Protein AF-A4FEB6-F1 (afdb_monomer)

Secondary structure (DSSP, 8-state):
-------------TTS---HHHHHHHHHHHHHHHTT--HHHHHHHHHHHHHHHTTSSSSS--GGGSTT-

Structure (mmCIF, N/CA/C/O backbone):
data_AF-A4FEB6-F1
#
_entry.id   AF-A4FEB6-F1
#
loop_
_atom_site.group_PDB
_atom_site.id
_atom_site.type_symbol
_atom_site.label_atom_id
_atom_site.label_alt_id
_atom_site.label_comp_id
_atom_site.label_asym_id
_atom_site.label_entity_id
_atom_site.label_seq_id
_atom_site.pdbx_PDB_ins_code
_atom_site.Cartn_x
_atom_site.Cartn_y
_atom_site.Cartn_z
_atom_site.occupancy
_atom_site.B_iso_or_equiv
_atom_site.auth_seq_id
_atom_site.auth_comp_id
_atom_site.auth_asym_id
_atom_site.auth_atom_id
_atom_site.pdbx_PDB_model_num
ATOM 1 N N . MET A 1 1 ? 3.324 -29.967 -27.278 1.00 38.94 1 MET A N 1
ATOM 2 C CA . MET A 1 1 ? 3.004 -28.754 -28.062 1.00 38.94 1 MET A CA 1
ATOM 3 C C . MET A 1 1 ? 2.266 -27.792 -27.136 1.00 38.94 1 MET A C 1
ATOM 5 O O . MET A 1 1 ? 1.053 -27.873 -27.023 1.00 38.94 1 MET A O 1
ATOM 9 N N . LEU A 1 2 ? 3.007 -26.987 -26.369 1.00 39.88 2 LEU A N 1
ATOM 10 C CA . LEU A 1 2 ? 2.457 -26.018 -25.412 1.00 39.88 2 LEU A CA 1
ATOM 11 C C . LEU A 1 2 ? 2.457 -24.643 -26.089 1.00 39.88 2 LEU A C 1
ATOM 13 O O . LEU A 1 2 ? 3.480 -24.232 -26.629 1.00 39.88 2 LEU A O 1
ATOM 17 N N . ARG A 1 3 ? 1.295 -23.984 -26.134 1.00 36.53 3 ARG A N 1
ATOM 18 C CA . ARG A 1 3 ? 1.137 -22.651 -26.726 1.00 36.53 3 ARG A CA 1
ATOM 19 C C . ARG A 1 3 ? 1.668 -21.598 -25.753 1.00 36.53 3 ARG A C 1
ATOM 21 O O . ARG A 1 3 ? 1.204 -21.519 -24.621 1.00 36.53 3 ARG A O 1
ATOM 28 N N . GLU A 1 4 ? 2.627 -20.811 -26.228 1.00 39.19 4 GLU A N 1
ATOM 29 C CA . GLU A 1 4 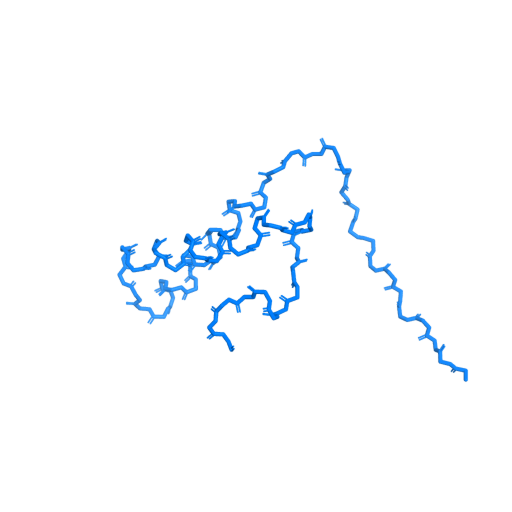? 3.117 -19.575 -25.615 1.00 39.19 4 GLU A CA 1
ATOM 30 C C . GLU A 1 4 ? 1.925 -18.622 -25.412 1.00 39.19 4 GLU A C 1
ATOM 32 O O . GLU A 1 4 ? 1.281 -18.203 -26.378 1.00 39.19 4 GLU A O 1
ATOM 37 N N . VAL A 1 5 ? 1.581 -18.325 -24.157 1.00 52.22 5 VAL A N 1
ATOM 38 C CA . VAL A 1 5 ? 0.593 -17.291 -23.829 1.00 52.22 5 VAL A CA 1
ATOM 39 C C . VAL A 1 5 ? 1.243 -15.941 -24.111 1.00 52.22 5 VAL A C 1
ATOM 41 O O . VAL A 1 5 ? 2.346 -15.655 -23.647 1.00 52.22 5 VAL A O 1
ATOM 44 N N . GLY A 1 6 ? 0.572 -15.154 -24.951 1.00 36.09 6 GLY A N 1
ATOM 45 C CA . GLY A 1 6 ? 1.098 -13.940 -25.551 1.00 36.09 6 GLY A CA 1
ATOM 46 C C . GLY A 1 6 ? 1.598 -12.923 -24.530 1.00 36.09 6 GLY A C 1
ATOM 47 O O . GLY A 1 6 ? 0.936 -12.627 -23.537 1.00 36.09 6 GLY A O 1
ATOM 48 N N . ARG A 1 7 ? 2.765 -12.348 -24.840 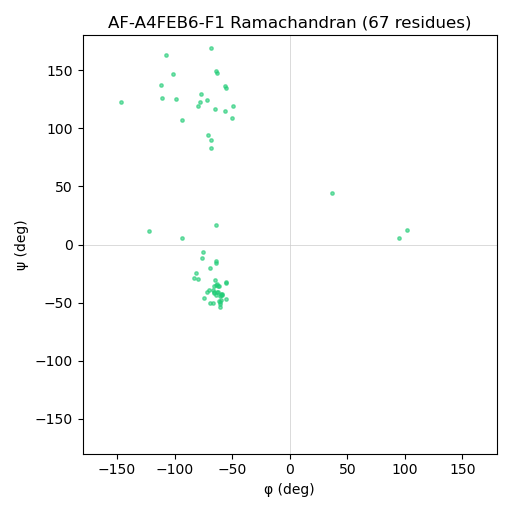1.00 47.91 7 ARG A N 1
ATOM 49 C CA . ARG A 1 7 ? 3.242 -11.082 -24.278 1.00 47.91 7 ARG A CA 1
ATOM 50 C C . ARG A 1 7 ? 2.132 -10.045 -24.425 1.00 47.91 7 ARG A C 1
ATOM 52 O O . ARG A 1 7 ? 1.845 -9.604 -25.537 1.00 47.91 7 ARG A O 1
ATOM 59 N N . SER A 1 8 ? 1.519 -9.673 -23.306 1.00 41.84 8 SER A N 1
ATOM 60 C CA . SER A 1 8 ? 0.607 -8.540 -23.262 1.00 41.84 8 SER A CA 1
ATOM 61 C C . SER A 1 8 ? 1.418 -7.282 -23.555 1.00 41.84 8 SER A C 1
ATOM 63 O O . SER A 1 8 ? 2.374 -6.956 -22.849 1.00 41.84 8 SER A O 1
ATOM 65 N N . SER A 1 9 ? 1.081 -6.621 -24.656 1.00 41.72 9 SER A N 1
ATOM 66 C CA . SER A 1 9 ? 1.644 -5.345 -25.062 1.00 41.72 9 SER A CA 1
ATOM 67 C C . SER A 1 9 ? 1.181 -4.265 -24.086 1.00 41.72 9 SER A C 1
ATOM 69 O O . SER A 1 9 ? 0.152 -3.625 -24.300 1.00 41.72 9 SER A O 1
ATOM 71 N N . ALA A 1 10 ? 1.948 -4.047 -23.019 1.00 48.47 10 ALA A N 1
ATOM 72 C CA . ALA A 1 10 ? 1.935 -2.778 -22.306 1.00 48.47 10 ALA A CA 1
ATOM 73 C C . ALA A 1 10 ? 2.549 -1.726 -23.242 1.00 48.47 10 ALA A C 1
ATOM 75 O O . ALA A 1 10 ? 3.752 -1.475 -23.244 1.00 48.47 10 ALA A O 1
ATOM 76 N N 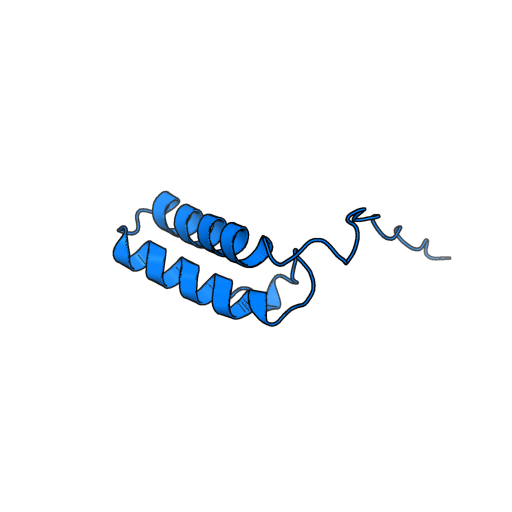. GLY A 1 11 ? 1.713 -1.193 -24.133 1.00 39.59 11 GLY A N 1
ATOM 77 C CA . GLY A 1 11 ? 2.044 -0.067 -24.989 1.00 39.59 11 GLY A CA 1
ATOM 78 C C . GLY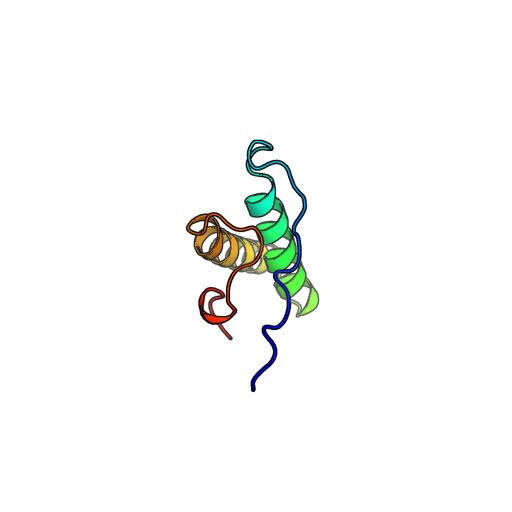 A 1 11 ? 2.121 1.201 -24.150 1.00 39.59 11 GLY A C 1
ATOM 79 O O . GLY A 1 11 ? 1.109 1.851 -23.913 1.00 39.59 11 GLY A O 1
ATOM 80 N N . GLY A 1 12 ? 3.327 1.542 -23.716 1.00 40.31 12 GLY A N 1
ATOM 81 C CA . GLY A 1 12 ? 3.686 2.852 -23.192 1.00 40.31 12 GLY A CA 1
ATOM 82 C C . GLY A 1 12 ? 5.129 3.126 -23.589 1.00 40.31 12 GLY A C 1
ATOM 83 O O . GLY A 1 12 ? 6.003 2.307 -23.315 1.00 40.31 12 GLY A O 1
ATOM 84 N N . ASP A 1 13 ? 5.371 4.229 -24.299 1.00 41.44 13 ASP A N 1
ATOM 85 C CA . ASP A 1 13 ? 6.714 4.680 -24.670 1.00 41.44 13 ASP A CA 1
ATOM 86 C C . ASP A 1 13 ? 7.609 4.678 -23.424 1.00 41.44 13 ASP A C 1
ATOM 88 O O . ASP A 1 13 ? 7.342 5.387 -22.452 1.00 41.44 13 ASP A O 1
ATOM 92 N N . ALA A 1 14 ? 8.684 3.888 -23.464 1.00 46.25 14 ALA A N 1
ATOM 93 C CA . ALA A 1 14 ? 9.675 3.726 -22.399 1.00 46.25 14 ALA A CA 1
ATOM 94 C C . ALA A 1 14 ? 10.466 5.020 -22.079 1.00 46.25 14 ALA A C 1
ATOM 96 O O . ALA A 1 14 ? 11.525 4.971 -21.455 1.00 46.25 14 ALA A O 1
ATOM 97 N N . ARG A 1 15 ? 9.970 6.183 -22.518 1.00 42.94 15 ARG A N 1
ATOM 98 C CA . ARG A 1 15 ? 10.520 7.527 -22.310 1.00 42.94 15 ARG A CA 1
ATOM 99 C C . ARG A 1 15 ? 9.543 8.495 -21.618 1.00 42.94 15 ARG A C 1
ATOM 101 O O . ARG A 1 15 ? 9.836 9.685 -21.538 1.00 42.94 15 ARG A O 1
ATOM 108 N N . GLY A 1 16 ? 8.421 8.010 -21.073 1.00 42.16 16 GLY A N 1
ATOM 109 C CA . GLY A 1 16 ? 7.521 8.775 -20.196 1.00 42.16 16 GLY A CA 1
ATOM 110 C C . GLY A 1 16 ? 7.859 8.577 -18.713 1.00 42.16 16 GLY A C 1
ATOM 111 O O . GLY A 1 16 ? 7.617 7.510 -18.157 1.00 42.16 16 GLY A O 1
ATOM 112 N N . GLY A 1 17 ? 8.443 9.587 -18.067 1.00 49.31 17 GLY A N 1
ATOM 113 C CA . GLY A 1 17 ? 8.958 9.511 -16.695 1.00 49.31 17 GLY A CA 1
ATOM 114 C C . GLY A 1 17 ? 7.956 9.047 -15.616 1.00 49.31 17 GLY A C 1
ATOM 115 O O . GLY A 1 17 ? 6.820 9.504 -15.555 1.00 49.31 17 GLY A O 1
ATOM 116 N N . LEU A 1 18 ? 8.430 8.136 -14.757 1.00 54.91 18 LEU A N 1
ATOM 117 C CA . LEU A 1 18 ? 8.239 8.033 -13.294 1.00 54.91 18 LEU A CA 1
ATOM 118 C C . LEU A 1 18 ? 6.879 8.424 -12.654 1.00 54.91 18 LEU A C 1
ATOM 120 O O . LEU A 1 18 ? 6.876 9.059 -11.601 1.00 54.91 18 LEU A O 1
ATOM 124 N N . HIS A 1 19 ? 5.729 8.021 -13.199 1.00 60.34 19 HIS A N 1
ATOM 125 C CA . HIS A 1 19 ? 4.422 8.216 -12.531 1.00 60.34 19 HIS A CA 1
ATOM 126 C C . HIS A 1 19 ? 4.091 7.120 -11.500 1.00 60.34 19 HIS A C 1
ATOM 128 O O . HIS A 1 19 ? 3.505 7.407 -10.452 1.00 60.34 19 HIS A O 1
ATOM 134 N N . TRP A 1 20 ? 4.612 5.910 -11.716 1.00 77.19 20 TRP A N 1
ATOM 135 C CA . TRP A 1 20 ? 4.319 4.707 -10.925 1.00 77.19 20 TRP A CA 1
ATOM 136 C C . TRP A 1 20 ? 4.549 4.800 -9.407 1.00 77.19 20 TRP A C 1
ATOM 138 O O . TRP A 1 20 ? 3.770 4.199 -8.665 1.00 77.19 20 TRP A O 1
ATOM 148 N N . PRO A 1 21 ? 5.530 5.566 -8.881 1.00 84.94 21 PRO A N 1
ATOM 149 C CA . PRO A 1 21 ? 5.666 5.734 -7.434 1.00 84.94 21 PRO A CA 1
ATOM 150 C C . PRO A 1 21 ? 4.437 6.384 -6.781 1.00 84.94 21 PRO A C 1
ATOM 152 O O . PRO A 1 21 ? 4.072 6.024 -5.663 1.00 84.94 21 PRO A O 1
ATOM 155 N N . GLY A 1 22 ? 3.781 7.321 -7.473 1.0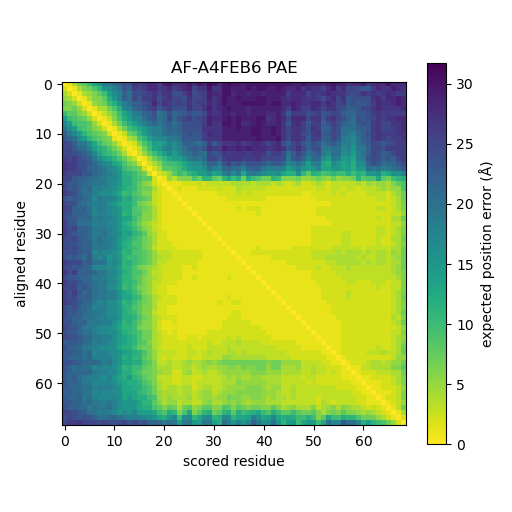0 90.69 22 GLY A N 1
ATOM 156 C CA . GLY A 1 22 ? 2.569 7.972 -6.976 1.00 90.69 22 GLY A CA 1
ATOM 157 C C . GLY A 1 22 ? 1.365 7.032 -6.985 1.00 90.69 22 GLY A C 1
ATOM 158 O O . GLY A 1 22 ? 0.602 6.992 -6.020 1.00 90.69 22 GLY A O 1
ATOM 159 N N . GLU A 1 23 ? 1.218 6.227 -8.037 1.00 92.00 23 GLU A N 1
ATOM 160 C CA . GLU A 1 23 ? 0.156 5.219 -8.127 1.00 92.00 23 GLU A CA 1
ATOM 161 C C . GLU A 1 23 ? 0.325 4.120 -7.073 1.00 92.00 23 GLU A C 1
ATOM 163 O O . GLU A 1 23 ? -0.648 3.761 -6.410 1.00 92.00 23 GLU A O 1
ATOM 168 N N . ALA A 1 24 ? 1.557 3.659 -6.834 1.00 92.38 24 ALA A N 1
ATOM 169 C CA . ALA A 1 24 ? 1.861 2.710 -5.765 1.00 92.38 24 ALA A CA 1
ATOM 170 C C . ALA A 1 24 ? 1.563 3.284 -4.373 1.00 92.38 24 ALA A C 1
ATOM 172 O O . ALA A 1 24 ? 0.988 2.594 -3.527 1.00 92.38 24 ALA A O 1
ATOM 173 N N . PHE A 1 25 ? 1.894 4.558 -4.140 1.00 95.25 25 PHE A N 1
ATOM 174 C CA . PHE A 1 25 ? 1.547 5.232 -2.894 1.00 95.25 25 PHE A CA 1
ATOM 175 C C . PHE A 1 25 ? 0.028 5.293 -2.706 1.00 95.25 25 PHE A C 1
ATOM 177 O O . PHE A 1 25 ? -0.476 4.905 -1.653 1.00 95.25 25 PHE A O 1
ATOM 184 N N . ASN A 1 26 ? -0.712 5.725 -3.730 1.00 95.94 26 ASN A N 1
ATOM 185 C CA . ASN A 1 26 ? -2.171 5.799 -3.677 1.00 95.94 26 ASN A CA 1
ATOM 186 C C . ASN A 1 26 ? -2.799 4.423 -3.426 1.00 95.94 26 ASN A C 1
ATOM 188 O O . ASN A 1 26 ? -3.695 4.313 -2.591 1.00 95.94 26 ASN A O 1
ATOM 192 N N . ALA A 1 27 ? -2.301 3.375 -4.087 1.00 94.00 27 ALA A N 1
ATOM 193 C CA . ALA A 1 27 ? -2.764 2.007 -3.886 1.00 94.00 27 ALA A CA 1
ATOM 194 C C . ALA A 1 27 ? -2.547 1.542 -2.438 1.00 94.00 27 ALA A C 1
ATOM 196 O O . ALA A 1 27 ? -3.497 1.111 -1.786 1.00 94.00 27 ALA A O 1
ATOM 197 N N . GLY A 1 28 ? -1.332 1.695 -1.899 1.00 95.12 28 GLY A N 1
ATOM 198 C CA . GLY A 1 28 ? -1.025 1.295 -0.523 1.00 95.12 28 GLY A CA 1
ATOM 199 C C . GLY A 1 28 ? -1.775 2.122 0.526 1.00 95.12 28 GLY A C 1
ATOM 200 O O . GLY A 1 28 ? -2.220 1.585 1.540 1.00 95.12 28 GLY A O 1
ATOM 201 N N . TYR A 1 29 ? -1.974 3.417 0.267 1.00 98.00 29 TYR A N 1
ATOM 202 C CA . TYR A 1 29 ? -2.732 4.300 1.152 1.00 98.00 29 TYR A CA 1
ATOM 203 C C . TYR A 1 29 ? -4.206 3.902 1.188 1.00 98.00 29 TYR A C 1
ATOM 205 O O . TYR A 1 29 ? -4.778 3.728 2.263 1.00 98.00 29 TYR A O 1
ATOM 213 N N . LEU A 1 30 ? -4.825 3.727 0.017 1.00 98.00 30 LEU A N 1
ATOM 214 C CA . LEU A 1 30 ? -6.231 3.351 -0.084 1.00 98.00 30 LEU A CA 1
ATOM 215 C C . LEU A 1 30 ? -6.476 1.951 0.474 1.00 98.00 30 LEU A C 1
ATOM 217 O O . LEU A 1 30 ? -7.430 1.789 1.226 1.00 98.00 30 LEU A O 1
ATOM 221 N N . ALA A 1 31 ? -5.604 0.976 0.201 1.00 96.19 31 ALA A N 1
ATOM 222 C CA . ALA A 1 31 ? -5.715 -0.366 0.771 1.00 96.19 31 ALA A CA 1
ATOM 223 C C . ALA A 1 31 ? -5.778 -0.327 2.308 1.00 96.19 31 ALA A C 1
ATOM 225 O O . ALA A 1 31 ? -6.677 -0.914 2.903 1.00 96.19 31 ALA A O 1
ATOM 226 N N . ALA A 1 32 ? -4.894 0.442 2.953 1.00 96.88 32 ALA A N 1
ATOM 227 C CA . ALA A 1 32 ? -4.895 0.596 4.408 1.00 96.88 32 ALA A CA 1
ATOM 228 C C . ALA A 1 32 ? -6.103 1.401 4.930 1.00 96.88 32 ALA A C 1
ATOM 230 O O . ALA A 1 32 ? -6.690 1.068 5.959 1.00 96.88 32 ALA A O 1
ATOM 231 N N . ARG A 1 33 ? -6.518 2.466 4.232 1.00 98.12 33 ARG A N 1
ATOM 232 C CA . ARG A 1 33 ? -7.690 3.263 4.640 1.00 98.12 33 ARG A CA 1
ATOM 233 C C . ARG A 1 33 ? -8.990 2.473 4.537 1.00 98.12 33 ARG A C 1
ATOM 235 O O . ARG A 1 33 ? -9.844 2.612 5.411 1.00 98.12 33 ARG A O 1
ATOM 242 N N . LEU A 1 34 ? -9.132 1.654 3.497 1.00 98.19 34 LEU A N 1
ATOM 243 C CA . LEU A 1 34 ? -10.311 0.820 3.263 1.00 98.19 34 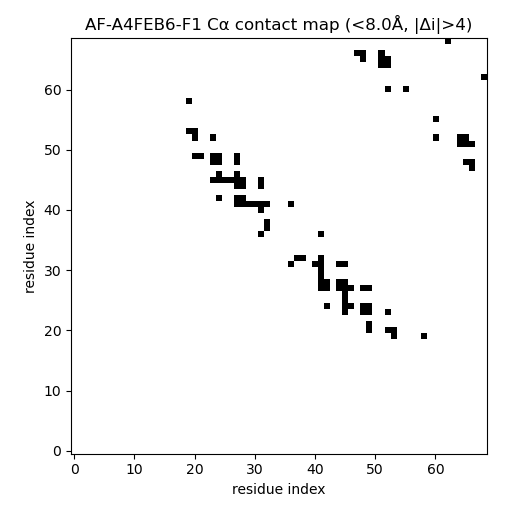LEU A CA 1
ATOM 244 C C . LEU A 1 34 ? -10.435 -0.323 4.282 1.00 98.19 34 LEU A C 1
ATOM 246 O O . LEU A 1 34 ? -11.541 -0.809 4.498 1.00 98.19 34 LEU A O 1
ATOM 250 N N . 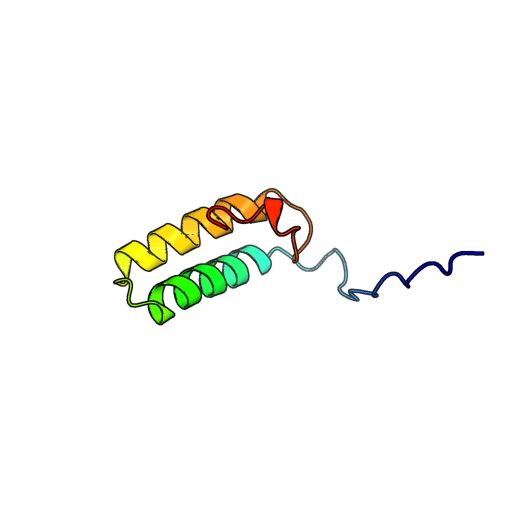THR A 1 35 ? -9.348 -0.699 4.962 1.00 96.75 35 THR A N 1
ATOM 251 C CA . THR A 1 35 ? -9.359 -1.656 6.083 1.00 96.75 35 THR A CA 1
ATOM 252 C C . THR A 1 35 ? -9.470 -0.991 7.460 1.00 96.75 35 THR A C 1
ATOM 254 O O . THR A 1 35 ? -9.435 -1.674 8.480 1.00 96.75 35 THR A O 1
ATOM 257 N N . GLY A 1 36 ? -9.654 0.334 7.513 1.00 97.81 36 GLY A N 1
ATOM 258 C CA . GLY A 1 36 ? -9.919 1.074 8.749 1.00 97.81 36 GLY A CA 1
ATOM 259 C C . GLY A 1 36 ? -8.692 1.684 9.427 1.00 97.81 36 GLY A C 1
ATOM 260 O O . GLY A 1 36 ? -8.839 2.267 10.500 1.00 97.81 36 GLY A O 1
ATOM 261 N N . ALA A 1 37 ? -7.503 1.616 8.819 1.00 98.06 37 ALA A N 1
ATOM 262 C CA . ALA A 1 37 ? -6.326 2.286 9.365 1.00 98.06 37 ALA A CA 1
ATOM 263 C C . ALA A 1 37 ? -6.513 3.812 9.402 1.00 98.06 37 ALA A C 1
ATOM 265 O O . ALA A 1 37 ? -7.154 4.403 8.518 1.00 98.06 37 ALA A O 1
ATOM 266 N N . ASP A 1 38 ? -5.915 4.466 10.399 1.00 98.44 38 ASP A N 1
ATOM 267 C CA . ASP A 1 38 ? -5.835 5.923 10.429 1.00 98.44 38 ASP A CA 1
ATOM 268 C C . ASP A 1 38 ? -4.914 6.465 9.319 1.00 98.44 38 ASP A C 1
ATOM 270 O O . ASP A 1 38 ? -4.201 5.729 8.629 1.00 98.44 38 ASP A O 1
ATOM 274 N N . ALA A 1 39 ? -4.952 7.782 9.110 1.00 98.12 39 ALA A N 1
ATOM 275 C CA . ALA A 1 39 ? -4.209 8.425 8.032 1.00 98.12 39 ALA A CA 1
ATOM 276 C C . ALA A 1 39 ? -2.682 8.274 8.162 1.00 98.12 39 ALA A C 1
ATOM 278 O O . ALA A 1 39 ? -2.000 8.183 7.139 1.00 98.12 39 ALA A O 1
ATOM 279 N N . ALA A 1 40 ? -2.144 8.252 9.384 1.00 98.25 40 ALA A N 1
ATOM 280 C CA . ALA A 1 40 ? -0.711 8.135 9.620 1.00 98.25 40 ALA A CA 1
ATOM 281 C C . ALA A 1 40 ? -0.233 6.703 9.354 1.00 98.25 40 ALA A C 1
ATOM 283 O O . ALA A 1 40 ? 0.737 6.512 8.617 1.00 98.25 40 ALA A O 1
ATOM 284 N N . THR A 1 41 ? -0.954 5.699 9.861 1.00 97.50 41 THR A N 1
ATOM 285 C CA . THR A 1 41 ? -0.680 4.286 9.570 1.00 97.50 41 THR A CA 1
ATOM 286 C C . THR A 1 41 ? -0.796 3.998 8.075 1.00 97.50 41 THR A C 1
ATOM 288 O O . THR A 1 41 ? 0.107 3.390 7.503 1.00 97.50 41 THR A O 1
ATOM 291 N N . ALA A 1 42 ? -1.836 4.507 7.407 1.00 98.19 42 ALA A N 1
ATOM 292 C CA . ALA A 1 42 ? -2.011 4.327 5.967 1.00 98.19 42 ALA A CA 1
ATOM 293 C C . ALA A 1 42 ? -0.871 4.948 5.145 1.00 98.19 42 ALA A C 1
ATOM 295 O O . ALA A 1 42 ? -0.377 4.331 4.200 1.00 98.19 42 ALA A O 1
ATOM 296 N N . ALA A 1 43 ? -0.401 6.142 5.521 1.00 98.00 43 ALA A N 1
ATOM 297 C CA . ALA A 1 43 ? 0.764 6.757 4.888 1.00 98.00 43 ALA A CA 1
ATOM 298 C C . ALA A 1 43 ? 2.046 5.940 5.118 1.00 98.00 43 ALA A C 1
ATOM 300 O O . ALA A 1 43 ? 2.890 5.869 4.224 1.00 98.00 43 ALA A O 1
ATOM 301 N N . GLY A 1 44 ? 2.188 5.304 6.285 1.00 97.56 44 GLY A N 1
ATOM 302 C CA . GLY A 1 44 ? 3.269 4.361 6.575 1.00 97.56 44 GLY A CA 1
ATOM 303 C C . GLY A 1 44 ? 3.250 3.154 5.635 1.00 97.56 44 GLY A C 1
ATOM 304 O O . GLY A 1 44 ? 4.240 2.902 4.948 1.00 97.56 44 GLY A O 1
ATOM 305 N N . SER A 1 45 ? 2.112 2.463 5.531 1.00 95.69 45 SER A N 1
ATOM 306 C CA . SER A 1 45 ? 1.935 1.316 4.627 1.00 95.69 45 SER A CA 1
ATOM 307 C C . SER A 1 45 ? 2.186 1.686 3.162 1.00 95.69 45 SER A C 1
ATOM 309 O O . SER A 1 45 ? 2.905 0.979 2.455 1.00 95.69 45 SER A O 1
ATOM 311 N N . ALA A 1 46 ? 1.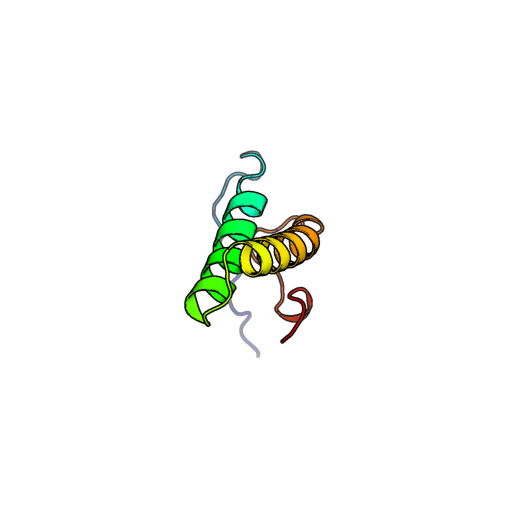678 2.840 2.722 1.00 96.19 46 ALA A N 1
ATOM 312 C CA . ALA A 1 46 ? 1.897 3.370 1.378 1.00 96.19 46 ALA A CA 1
ATOM 313 C C . ALA A 1 46 ? 3.380 3.616 1.066 1.00 96.19 46 ALA A C 1
ATOM 315 O O . ALA A 1 46 ? 3.858 3.256 -0.013 1.00 96.19 46 ALA A O 1
ATOM 316 N N . ARG A 1 47 ? 4.132 4.198 2.010 1.00 96.31 47 ARG A N 1
ATOM 317 C CA . ARG A 1 47 ? 5.580 4.417 1.859 1.00 96.31 47 ARG A CA 1
ATOM 318 C C . ARG A 1 47 ? 6.333 3.099 1.762 1.00 96.31 47 ARG A C 1
ATOM 320 O O . ARG A 1 47 ? 7.196 2.982 0.897 1.00 96.31 47 ARG A O 1
ATOM 327 N N . THR A 1 48 ? 5.994 2.120 2.599 1.00 95.00 48 THR A N 1
ATOM 328 C CA . THR A 1 48 ? 6.611 0.787 2.563 1.00 95.00 48 THR A CA 1
ATOM 329 C C . THR A 1 48 ? 6.394 0.110 1.212 1.00 95.00 48 THR A C 1
ATOM 331 O O . THR A 1 48 ? 7.362 -0.342 0.600 1.00 95.00 48 THR A O 1
ATOM 334 N N . LEU A 1 49 ? 5.157 0.110 0.701 1.00 93.31 49 LEU A N 1
ATOM 335 C CA . LEU A 1 49 ? 4.845 -0.437 -0.620 1.00 93.31 49 LEU A CA 1
ATOM 336 C C . LEU A 1 49 ? 5.607 0.299 -1.730 1.00 93.31 49 LEU A C 1
ATOM 338 O O . LEU A 1 49 ? 6.282 -0.326 -2.544 1.00 93.31 49 LEU A O 1
ATOM 342 N N . THR A 1 50 ? 5.556 1.631 -1.730 1.00 93.94 50 THR A N 1
ATOM 343 C CA . THR A 1 50 ? 6.231 2.463 -2.741 1.00 93.94 50 THR A CA 1
ATOM 344 C C . THR A 1 50 ? 7.740 2.209 -2.757 1.00 93.94 50 THR A C 1
ATOM 346 O O . THR A 1 50 ? 8.338 2.053 -3.820 1.00 93.94 50 THR A O 1
ATOM 349 N N . ALA A 1 51 ? 8.358 2.110 -1.577 1.00 92.81 51 ALA A N 1
ATOM 350 C CA . ALA A 1 51 ? 9.777 1.805 -1.433 1.00 92.81 51 ALA A CA 1
ATOM 351 C C . ALA A 1 51 ? 10.133 0.398 -1.934 1.00 92.81 51 ALA A C 1
ATOM 353 O O . ALA A 1 51 ? 11.258 0.189 -2.395 1.00 92.81 51 ALA A O 1
ATOM 354 N N . ALA A 1 52 ? 9.204 -0.562 -1.849 1.00 90.94 52 ALA A N 1
ATOM 355 C CA . ALA A 1 52 ? 9.386 -1.896 -2.403 1.00 90.94 52 ALA A CA 1
ATOM 356 C C . ALA A 1 52 ? 9.383 -1.877 -3.936 1.00 90.94 52 ALA A C 1
ATOM 358 O O . ALA A 1 52 ? 10.323 -2.378 -4.553 1.00 90.94 52 ALA A O 1
ATOM 359 N N . VAL A 1 53 ? 8.379 -1.238 -4.541 1.00 90.75 53 VAL A N 1
ATOM 360 C CA . VAL A 1 53 ? 8.152 -1.305 -5.991 1.00 90.75 53 VAL A CA 1
ATOM 361 C C . VAL A 1 53 ? 9.056 -0.385 -6.808 1.00 90.75 53 VAL A C 1
ATOM 363 O O . VAL A 1 53 ? 9.412 -0.746 -7.922 1.00 90.75 53 VAL A O 1
ATOM 366 N N . ILE A 1 54 ? 9.506 0.758 -6.269 1.00 90.81 54 ILE A N 1
ATOM 367 C CA . ILE A 1 54 ? 10.356 1.711 -7.017 1.00 90.81 54 ILE A CA 1
ATOM 368 C C . ILE A 1 54 ? 11.722 1.124 -7.407 1.00 90.81 54 ILE A C 1
ATOM 370 O O . ILE A 1 54 ? 12.413 1.646 -8.279 1.00 90.81 54 ILE A O 1
ATOM 374 N N . ARG A 1 55 ? 12.118 0.015 -6.775 1.00 89.94 55 ARG A N 1
ATOM 375 C CA . ARG A 1 55 ? 13.327 -0.740 -7.126 1.00 89.94 55 ARG A CA 1
ATOM 376 C C . ARG A 1 55 ? 13.163 -1.567 -8.404 1.00 89.94 55 ARG A C 1
ATOM 378 O O . ARG A 1 55 ? 14.136 -2.160 -8.864 1.00 89.94 55 ARG A O 1
ATOM 385 N N . HIS A 1 56 ? 11.957 -1.620 -8.964 1.00 87.75 56 HIS A N 1
ATOM 386 C CA . HIS A 1 56 ? 11.627 -2.376 -10.159 1.00 87.75 56 HIS A CA 1
ATOM 387 C C . HIS A 1 56 ? 11.306 -1.417 -11.315 1.00 87.75 56 HIS A C 1
ATOM 389 O O . HIS A 1 56 ? 10.612 -0.421 -11.120 1.00 87.75 56 HIS A O 1
ATOM 395 N N . PRO A 1 57 ? 11.796 -1.700 -12.534 1.00 82.62 57 PRO A N 1
ATOM 396 C CA . PRO A 1 57 ? 11.627 -0.801 -13.677 1.00 82.62 57 PRO A CA 1
ATOM 397 C C . PRO A 1 57 ? 10.214 -0.836 -14.278 1.00 82.62 57 PRO A C 1
ATOM 399 O O . PRO A 1 57 ? 9.889 -0.006 -15.124 1.00 82.62 57 PRO A O 1
ATOM 402 N N . LEU A 1 58 ? 9.394 -1.815 -13.887 1.00 84.56 58 LEU A N 1
ATOM 403 C CA . LEU A 1 58 ? 8.052 -2.028 -14.419 1.00 84.56 58 LEU A CA 1
ATOM 404 C C . LEU A 1 58 ? 6.992 -1.500 -13.453 1.00 84.56 58 LEU A C 1
ATOM 406 O O . LEU A 1 58 ? 7.139 -1.597 -12.239 1.00 84.56 58 LEU A O 1
ATOM 410 N N . ALA A 1 59 ? 5.894 -1.007 -14.023 1.00 83.81 59 ALA A N 1
ATOM 411 C CA . ALA A 1 59 ? 4.736 -0.504 -13.288 1.00 83.81 59 ALA A CA 1
ATOM 412 C C . ALA A 1 59 ? 4.040 -1.578 -12.437 1.00 83.81 59 ALA A C 1
ATOM 414 O O . ALA A 1 59 ? 3.527 -1.297 -11.358 1.00 83.81 59 ALA A O 1
ATOM 415 N N . ILE A 1 60 ? 4.011 -2.811 -12.945 1.00 87.88 60 ILE A N 1
ATOM 416 C CA . ILE A 1 60 ? 3.400 -3.966 -12.293 1.00 87.88 60 ILE A CA 1
ATOM 417 C C . ILE A 1 60 ? 4.531 -4.907 -11.892 1.00 87.88 60 ILE A C 1
ATOM 419 O O . ILE A 1 60 ? 5.361 -5.279 -12.726 1.00 87.88 60 ILE A O 1
ATOM 423 N N . VAL A 1 61 ? 4.557 -5.273 -10.614 1.00 87.25 61 VAL A N 1
ATOM 424 C CA . VAL A 1 61 ? 5.540 -6.185 -10.025 1.00 87.25 61 VAL A CA 1
ATOM 425 C C . VAL A 1 61 ? 4.900 -7.532 -9.706 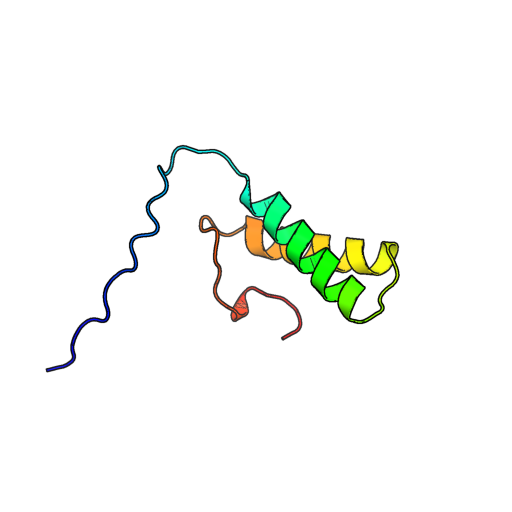1.00 87.25 61 VAL A C 1
ATOM 427 O O . VAL A 1 61 ? 3.678 -7.650 -9.639 1.00 87.25 61 VAL A O 1
ATOM 430 N N . ASP A 1 62 ? 5.733 -8.551 -9.505 1.00 89.44 62 ASP A N 1
ATOM 431 C CA . ASP A 1 62 ? 5.270 -9.831 -8.975 1.00 89.44 62 ASP A CA 1
ATOM 432 C C . ASP A 1 62 ? 4.740 -9.668 -7.542 1.00 89.44 62 ASP A C 1
ATOM 434 O O . ASP A 1 62 ? 5.240 -8.833 -6.784 1.00 89.44 62 ASP A O 1
ATOM 438 N N . HIS A 1 63 ? 3.762 -10.489 -7.153 1.00 85.75 63 HIS A N 1
ATOM 439 C CA . HIS A 1 63 ? 3.184 -10.445 -5.808 1.00 85.75 63 HIS A CA 1
ATOM 440 C C . HIS A 1 63 ? 4.243 -10.603 -4.702 1.00 85.75 63 HIS A C 1
ATOM 442 O O . HIS A 1 63 ? 4.132 -9.966 -3.663 1.00 85.75 63 HIS A O 1
ATOM 448 N N . SER A 1 64 ? 5.318 -11.363 -4.952 1.00 89.25 64 SER A N 1
ATOM 449 C CA . SER A 1 64 ? 6.413 -11.592 -3.999 1.00 89.25 64 SER A CA 1
ATOM 450 C C . SER A 1 64 ? 7.197 -10.325 -3.640 1.00 89.25 64 SER A C 1
ATOM 452 O O . SER A 1 64 ? 7.957 -10.318 -2.672 1.00 89.25 64 SER A O 1
ATOM 454 N N . VAL A 1 65 ? 7.029 -9.242 -4.405 1.00 86.31 65 VAL A N 1
ATOM 455 C CA . VAL A 1 65 ? 7.620 -7.926 -4.121 1.00 86.31 65 VAL A CA 1
ATOM 456 C C . VAL A 1 65 ? 6.789 -7.145 -3.095 1.00 86.31 65 VAL A C 1
ATOM 458 O O . VAL A 1 65 ? 7.329 -6.263 -2.422 1.00 86.31 65 VAL A O 1
ATOM 461 N N . VAL A 1 66 ? 5.491 -7.444 -2.969 1.00 82.75 66 VAL A N 1
ATOM 462 C CA . VAL A 1 66 ? 4.561 -6.746 -2.075 1.00 82.75 66 VAL A CA 1
ATOM 463 C C . VAL A 1 66 ? 4.736 -7.272 -0.643 1.00 82.75 66 VAL A C 1
ATOM 465 O O . VAL A 1 66 ? 4.541 -8.458 -0.395 1.00 82.75 66 VAL A O 1
ATOM 468 N N . PRO A 1 67 ? 5.117 -6.424 0.329 1.00 71.81 67 PRO A N 1
ATOM 469 C CA . PRO A 1 67 ? 5.328 -6.874 1.699 1.00 71.81 67 PRO A CA 1
ATOM 470 C C . PRO A 1 67 ? 4.002 -7.082 2.445 1.00 71.81 67 PRO A C 1
ATOM 472 O O . PRO A 1 67 ? 3.199 -6.154 2.529 1.00 71.81 67 PRO A O 1
ATOM 475 N N . GLY A 1 68 ? 3.834 -8.252 3.071 1.00 66.56 68 GLY A N 1
ATOM 476 C CA . GLY A 1 68 ? 2.729 -8.538 3.999 1.00 66.56 68 GLY A CA 1
ATOM 477 C C . GLY A 1 68 ? 1.568 -9.372 3.446 1.00 66.56 68 GLY A C 1
ATOM 478 O O . GLY A 1 68 ? 0.548 -9.449 4.127 1.00 66.56 68 GLY A O 1
ATOM 479 N N . GLU A 1 69 ? 1.728 -9.987 2.272 1.00 51.03 69 GLU A N 1
ATOM 480 C CA . GLU A 1 69 ? 0.863 -11.069 1.765 1.00 51.03 69 GLU A CA 1
ATOM 481 C C . GLU A 1 69 ? 1.481 -12.447 2.057 1.00 51.03 69 GLU A C 1
ATOM 483 O O . GLU A 1 69 ? 2.733 -12.551 2.032 1.00 51.03 69 GLU A O 1
#

Foldseek 3Di:
DDDDDDDDPPPDPLPDDDPLLVVLLVVQLVVCVVVPDDNVVSNVRSVQRSVQPVVDSDSDDDPVSRPDD

Nearest PDB structures (foldseek):
  4dc3-assembly1_A  TM=9.058E-01  e=1.576E+00  Schistosoma mansoni
  6c67-assembly1_A  TM=9.601E-01  e=3.088E+00  Mycobacterium tuberculosis H37Rv
  1bx4-assembly1_A  TM=8.893E-01  e=2.418E+00  Homo sapiens
  1dgm-assembly1_A  TM=6.732E-01  e=1.576E+00  Toxoplasma gondii
  1tfe-assembly1_A-2  TM=7.758E-01  e=5.036E+00  Thermus thermophilus

Organism: Saccharopolyspora erythraea (strain ATCC 11635 / DSM 40517 / JCM 4748 / NBRC 13426 / NCIMB 8594 / NRRL 2338) (NCBI:txid405948)

pLDDT: mean 78.03, std 22.45, range [36.09, 98.44]

Radius of gyration: 15.06 Å; Cα contacts (8 Å, |Δi|>4): 50; chains: 1; bounding box: 24×38×38 Å

Mean predicted aligned error: 10.47 Å

Solvent-accessible surface area (backbone atoms only — not comparable to full-atom values): 4382 Å² total; per-residue (Å²): 141,83,81,80,79,74,82,76,80,78,86,64,74,96,82,69,80,87,56,53,54,57,54,37,27,51,50,30,25,48,58,32,43,76,73,68,44,52,73,67,58,9,51,50,48,5,49,54,43,24,65,47,50,67,81,46,98,52,88,75,74,62,72,90,62,53,84,88,121

Sequence (69 aa):
MLREVGRSSAGGDARGGLHWPGEAFNAGYLAARLTGADAATAAGSARTLTAAVIRHPLAIVDHSVVPGE